Protein AF-A6MLE0-F1 (afdb_monomer_lite)

Sequence (111 aa):
TKIQIMKLIINFTENPAMTRELVSCKVPSELISLFNKEWDREILLNILTLFENINDNIKSEGLASSRKEFSRSSLFFLFKESGVCVKKIKALANHNDLVVKVKVLKVLTKL

Secondary structure (DSSP, 8-state):
-HHHHHHHHHHHHTSHHHHHHHHHSBPPGGGGGG--TTS-HHHHHHHHHHHHHHHHHHHHSSTTTTGGGS-TTBHHIIIIISSHHHHHHHHGGG-S-HHHHHHHHHHHHT-

Structure (mmCIF, N/CA/C/O backbone):
data_AF-A6MLE0-F1
#
_entry.id   AF-A6MLE0-F1
#
loop_
_atom_site.group_PDB
_atom_site.id
_atom_site.type_symbol
_atom_site.label_atom_id
_atom_site.label_alt_id
_atom_site.label_comp_id
_atom_site.label_asym_id
_atom_site.label_entity_id
_atom_site.label_seq_id
_atom_site.pdbx_PDB_ins_code
_atom_site.Cartn_x
_atom_site.Cartn_y
_atom_site.Cartn_z
_atom_site.occupancy
_atom_site.B_iso_or_equiv
_atom_site.auth_seq_id
_atom_site.auth_comp_id
_atom_site.auth_asym_id
_atom_site.auth_atom_id
_atom_site.pdbx_PDB_model_num
ATOM 1 N N . THR A 1 1 ? -3.193 20.506 4.703 1.00 75.25 1 THR A N 1
ATOM 2 C CA . THR A 1 1 ? -2.109 20.306 3.713 1.00 75.25 1 THR A CA 1
ATOM 3 C C . THR A 1 1 ? -1.738 18.841 3.486 1.00 75.25 1 THR A C 1
ATOM 5 O O . THR A 1 1 ? -1.907 18.382 2.368 1.00 75.25 1 THR A O 1
ATOM 8 N N . LYS A 1 2 ? -1.309 18.052 4.493 1.00 74.31 2 LYS A N 1
ATOM 9 C CA . LYS A 1 2 ? -0.884 16.639 4.284 1.00 74.31 2 LYS A CA 1
ATOM 10 C C . LYS A 1 2 ? -1.950 15.731 3.646 1.00 74.31 2 LYS A C 1
ATOM 12 O O . LYS A 1 2 ? -1.656 15.042 2.678 1.00 74.31 2 LYS A O 1
ATOM 17 N N . ILE A 1 3 ? -3.193 15.785 4.130 1.00 79.12 3 ILE A N 1
ATOM 18 C CA . ILE A 1 3 ? -4.311 14.996 3.572 1.00 79.12 3 ILE A CA 1
ATOM 19 C C . ILE A 1 3 ? -4.580 15.358 2.104 1.00 79.12 3 ILE A C 1
ATOM 21 O O . ILE A 1 3 ? -4.823 14.479 1.285 1.00 79.12 3 ILE A O 1
ATOM 25 N N . GLN A 1 4 ? -4.501 16.643 1.749 1.00 81.50 4 GLN A N 1
ATOM 26 C CA . GLN A 1 4 ? -4.709 17.100 0.370 1.00 81.50 4 GLN A CA 1
ATOM 27 C C . GLN A 1 4 ? -3.602 16.599 -0.563 1.00 81.50 4 GLN A C 1
ATOM 29 O O . GLN A 1 4 ? -3.901 16.139 -1.659 1.00 81.50 4 GLN A O 1
ATOM 34 N N . ILE A 1 5 ? -2.346 16.614 -0.105 1.00 81.62 5 ILE A N 1
ATOM 35 C CA . ILE A 1 5 ? -1.220 16.039 -0.853 1.00 81.62 5 ILE A CA 1
ATOM 36 C C . ILE A 1 5 ? -1.446 14.541 -1.080 1.00 81.62 5 ILE A C 1
ATOM 38 O O . ILE A 1 5 ? -1.283 14.063 -2.195 1.00 81.62 5 ILE A O 1
ATOM 42 N N . MET A 1 6 ? -1.881 13.798 -0.059 1.00 83.56 6 MET A N 1
ATOM 43 C CA . MET A 1 6 ? -2.174 12.370 -0.213 1.00 83.56 6 MET A CA 1
ATOM 44 C C . MET A 1 6 ? -3.296 12.108 -1.215 1.00 83.56 6 MET A C 1
ATOM 46 O O . MET A 1 6 ? -3.156 11.219 -2.045 1.00 83.56 6 MET A O 1
ATOM 50 N N . LYS A 1 7 ? -4.380 12.891 -1.172 1.00 86.88 7 LYS A N 1
ATOM 51 C CA . LYS A 1 7 ? -5.476 12.787 -2.147 1.00 86.88 7 LYS A CA 1
ATOM 52 C C . LYS A 1 7 ? -4.985 13.053 -3.571 1.00 86.88 7 LYS A C 1
ATOM 54 O O . LYS A 1 7 ? -5.322 12.298 -4.472 1.00 86.88 7 LYS A O 1
ATOM 59 N N . LEU A 1 8 ? -4.130 14.057 -3.762 1.00 88.44 8 LEU A N 1
ATOM 60 C CA . LEU A 1 8 ? -3.518 14.328 -5.063 1.00 88.44 8 LEU A CA 1
ATOM 61 C C . LEU A 1 8 ? -2.654 13.154 -5.551 1.00 88.44 8 LEU A C 1
ATOM 63 O O . LEU A 1 8 ? -2.777 12.745 -6.701 1.00 88.44 8 LEU A O 1
ATOM 67 N N . ILE A 1 9 ? -1.821 12.580 -4.677 1.00 85.81 9 ILE A N 1
ATOM 68 C CA . ILE A 1 9 ? -0.994 11.412 -5.020 1.00 85.81 9 ILE A CA 1
ATOM 69 C C . ILE A 1 9 ? -1.879 10.207 -5.367 1.00 85.81 9 ILE A C 1
ATOM 71 O O . ILE A 1 9 ? -1.601 9.515 -6.340 1.00 85.81 9 ILE A O 1
ATOM 75 N N . ILE A 1 10 ? -2.959 9.967 -4.616 1.00 89.25 10 ILE A N 1
ATOM 76 C CA . ILE A 1 10 ? -3.919 8.894 -4.917 1.00 89.25 10 ILE A CA 1
ATOM 77 C C . ILE A 1 10 ? -4.508 9.084 -6.315 1.00 89.25 10 ILE A C 1
ATOM 79 O O . ILE A 1 10 ? -4.496 8.134 -7.093 1.00 89.25 10 ILE A O 1
ATOM 83 N N . ASN A 1 11 ? -4.916 10.302 -6.677 1.00 90.75 11 ASN A N 1
ATOM 84 C CA . ASN A 1 11 ? -5.425 10.588 -8.020 1.00 90.75 11 ASN A CA 1
ATOM 85 C C . ASN A 1 11 ? -4.376 10.297 -9.107 1.00 90.75 11 ASN A C 1
ATOM 87 O O . ASN A 1 11 ? -4.715 9.782 -10.168 1.00 90.75 11 ASN A O 1
ATOM 91 N N . PHE A 1 12 ? -3.089 10.565 -8.856 1.00 89.31 12 PHE A N 1
ATOM 92 C CA . PHE A 1 12 ? -2.031 10.182 -9.799 1.00 89.31 12 PHE A CA 1
ATOM 93 C C . PHE A 1 12 ? -1.928 8.667 -9.969 1.00 89.31 12 PHE A C 1
ATOM 95 O O . PHE A 1 12 ? -1.683 8.201 -11.077 1.00 89.31 12 PHE A O 1
ATOM 102 N N . THR A 1 13 ? -2.173 7.897 -8.907 1.00 89.81 13 THR A N 1
ATOM 103 C CA . THR A 1 13 ? -2.148 6.427 -8.981 1.00 89.81 13 THR A CA 1
ATOM 104 C C . THR A 1 13 ? -3.338 5.796 -9.704 1.00 89.81 13 THR A C 1
ATOM 106 O O . THR A 1 13 ? -3.327 4.597 -9.965 1.00 89.81 13 THR A O 1
ATOM 109 N N . GLU A 1 14 ? -4.366 6.573 -10.046 1.00 86.94 14 GLU A N 1
ATOM 110 C CA . GLU A 1 14 ? -5.464 6.111 -10.908 1.00 86.94 14 GLU A CA 1
ATOM 111 C C . GLU A 1 14 ? -5.077 6.131 -12.395 1.00 86.94 14 GLU A C 1
ATOM 113 O O . GLU A 1 14 ? -5.722 5.481 -13.214 1.00 86.94 14 GLU A O 1
ATOM 118 N N . ASN A 1 15 ? -4.004 6.846 -12.752 1.00 89.00 15 ASN A N 1
ATOM 119 C CA . ASN A 1 15 ? -3.442 6.854 -14.095 1.00 89.00 15 ASN A CA 1
ATOM 120 C C . ASN A 1 15 ? -2.193 5.952 -14.145 1.00 89.00 15 ASN A C 1
ATOM 122 O O . ASN A 1 15 ? -1.214 6.227 -13.441 1.00 89.00 15 ASN A O 1
ATOM 126 N N . PRO A 1 16 ? -2.171 4.912 -14.989 1.00 85.25 16 PRO A N 1
ATOM 127 C CA . PRO A 1 16 ? -1.049 3.976 -15.011 1.00 85.25 16 PRO A CA 1
ATOM 128 C C . PRO A 1 16 ? 0.298 4.595 -15.410 1.00 85.25 16 PRO A C 1
ATOM 130 O O . PRO A 1 16 ? 1.308 4.368 -14.740 1.00 85.25 16 PRO A O 1
ATOM 133 N N . ALA A 1 17 ? 0.312 5.487 -16.407 1.00 86.62 17 ALA A N 1
ATOM 134 C CA . ALA A 1 17 ? 1.530 6.178 -16.831 1.00 86.62 17 ALA A CA 1
ATOM 135 C C . ALA A 1 17 ? 2.113 7.050 -15.705 1.00 86.62 17 ALA A C 1
ATOM 137 O O . ALA A 1 17 ? 3.312 6.994 -15.429 1.00 86.62 17 ALA A O 1
ATOM 138 N N . MET A 1 18 ? 1.265 7.797 -14.988 1.00 90.94 18 MET A N 1
ATOM 139 C CA . MET A 1 18 ? 1.706 8.557 -13.811 1.00 90.94 18 MET A CA 1
ATOM 140 C C . MET A 1 18 ? 2.137 7.638 -12.665 1.00 90.94 18 MET A C 1
ATOM 142 O O . MET A 1 18 ? 3.074 7.963 -11.935 1.00 90.94 18 MET A O 1
ATOM 146 N N . THR A 1 19 ? 1.503 6.472 -12.519 1.00 90.75 19 THR A N 1
ATOM 147 C CA . THR A 1 19 ? 1.897 5.476 -11.519 1.00 90.75 19 THR A CA 1
ATOM 148 C C . THR A 1 19 ? 3.305 4.960 -11.784 1.00 90.75 19 THR A C 1
ATOM 150 O O . THR A 1 19 ? 4.088 4.872 -10.840 1.00 90.75 19 THR A O 1
ATOM 153 N N . ARG A 1 20 ? 3.663 4.673 -13.043 1.00 88.62 20 ARG A N 1
ATOM 154 C CA . ARG A 1 20 ? 5.015 4.232 -13.423 1.00 88.62 20 ARG A CA 1
ATOM 155 C C . ARG A 1 20 ? 6.086 5.262 -13.053 1.00 88.62 20 ARG A C 1
ATOM 157 O O . ARG A 1 20 ? 7.106 4.901 -12.459 1.00 88.62 20 ARG A O 1
ATOM 164 N N . GLU A 1 21 ? 5.839 6.538 -13.334 1.00 89.94 21 GLU A N 1
ATOM 165 C CA . GLU A 1 21 ? 6.744 7.628 -12.945 1.00 89.94 21 GLU A CA 1
ATOM 166 C C . GLU A 1 21 ? 6.844 7.762 -11.419 1.00 89.94 21 GLU A C 1
ATOM 168 O O . GLU A 1 21 ? 7.938 7.856 -10.854 1.00 89.94 21 GLU A O 1
ATOM 173 N N . LEU A 1 22 ? 5.707 7.673 -10.720 1.00 89.94 22 LEU A N 1
ATOM 174 C CA . LEU A 1 22 ? 5.667 7.734 -9.263 1.00 89.94 22 LEU A CA 1
ATOM 175 C C . LEU A 1 22 ? 6.473 6.592 -8.636 1.00 89.94 22 LEU A C 1
ATOM 177 O O . LEU A 1 22 ? 7.315 6.839 -7.778 1.00 89.94 22 LEU A O 1
ATOM 181 N N . VAL A 1 23 ? 6.270 5.342 -9.062 1.00 89.75 23 VAL A N 1
ATOM 182 C CA . VAL A 1 23 ? 6.979 4.200 -8.464 1.00 89.75 23 VAL A CA 1
ATOM 183 C C . VAL A 1 23 ? 8.479 4.193 -8.785 1.00 89.75 23 VAL A C 1
ATOM 185 O O . VAL A 1 23 ? 9.246 3.572 -8.050 1.00 89.75 23 VAL A O 1
ATOM 188 N N . SER A 1 24 ? 8.911 4.928 -9.814 1.00 90.50 24 SER A N 1
ATOM 189 C CA . SER A 1 24 ? 10.326 5.132 -10.160 1.00 90.50 24 SER A CA 1
ATOM 190 C C . SER A 1 24 ? 11.035 6.125 -9.237 1.00 90.50 24 SER A C 1
ATOM 192 O O . SER A 1 24 ? 12.260 6.075 -9.088 1.00 90.50 24 SER A O 1
ATOM 194 N N . CYS A 1 25 ? 10.280 7.008 -8.578 1.00 90.69 25 CYS A N 1
ATOM 195 C CA . CYS A 1 25 ? 10.824 8.024 -7.689 1.00 90.69 25 CYS A CA 1
ATOM 196 C C . CYS A 1 25 ? 11.491 7.418 -6.449 1.00 90.69 25 CYS A C 1
ATOM 198 O O . CYS A 1 25 ? 11.087 6.374 -5.928 1.00 90.69 25 CYS A O 1
ATOM 200 N N . LYS A 1 26 ? 12.507 8.120 -5.935 1.00 88.69 26 LYS A N 1
ATOM 201 C CA . LYS A 1 26 ? 13.180 7.766 -4.682 1.00 88.69 26 LYS A CA 1
ATOM 202 C C . LYS A 1 26 ? 12.200 7.872 -3.512 1.00 88.69 26 LYS A C 1
ATOM 204 O O . LYS A 1 26 ? 11.479 8.859 -3.400 1.00 88.69 26 LYS A O 1
ATOM 209 N N . VAL A 1 27 ? 12.221 6.880 -2.625 1.00 80.19 27 VAL A N 1
ATOM 210 C CA . VAL A 1 27 ? 11.409 6.836 -1.404 1.00 80.19 27 VAL A CA 1
ATOM 211 C C . VAL A 1 27 ? 11.712 8.065 -0.538 1.00 80.19 27 VAL A C 1
ATOM 213 O O . VAL A 1 27 ? 12.851 8.209 -0.080 1.00 80.19 27 VAL A O 1
ATOM 216 N N . PRO A 1 28 ? 10.716 8.925 -0.260 1.00 78.25 28 PRO A N 1
ATOM 217 C CA . PRO A 1 28 ? 10.838 9.944 0.774 1.00 78.25 28 PRO A CA 1
ATOM 218 C C . PRO A 1 28 ? 10.935 9.277 2.149 1.00 78.25 28 PRO A C 1
ATOM 220 O O . PRO A 1 28 ? 10.187 8.334 2.433 1.00 78.25 28 PRO A O 1
ATOM 223 N N . SER A 1 29 ? 11.819 9.766 3.020 1.00 70.94 29 SER A N 1
ATOM 224 C CA . SER A 1 29 ? 12.015 9.240 4.383 1.00 70.94 29 SER A CA 1
ATOM 225 C C . SER A 1 29 ? 10.711 9.176 5.180 1.00 70.94 29 SER A C 1
ATOM 227 O O . SER A 1 29 ? 10.475 8.246 5.952 1.00 70.94 29 SER A O 1
ATOM 229 N N . GLU A 1 30 ? 9.830 10.141 4.944 1.00 73.81 30 GLU A N 1
ATOM 230 C CA . GLU A 1 30 ? 8.568 10.335 5.643 1.00 73.81 30 GLU A CA 1
ATOM 231 C C . GLU A 1 30 ? 7.509 9.315 5.216 1.00 73.81 30 GLU A C 1
ATOM 233 O O . GLU A 1 30 ? 6.585 9.042 5.975 1.00 73.81 30 GLU A O 1
ATOM 238 N N . LEU A 1 31 ? 7.622 8.705 4.031 1.00 71.88 31 LEU A N 1
ATOM 239 C CA . LEU A 1 31 ? 6.589 7.793 3.538 1.00 71.88 31 LEU A CA 1
ATOM 240 C C . LEU A 1 31 ? 6.517 6.503 4.373 1.00 71.88 31 LEU A C 1
ATOM 242 O O . LEU A 1 31 ? 5.443 5.943 4.590 1.00 71.88 31 LEU A O 1
ATOM 246 N N . ILE A 1 32 ? 7.654 6.051 4.907 1.00 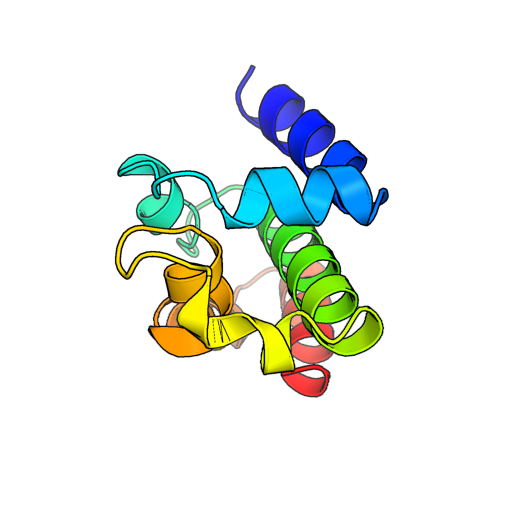65.94 32 ILE A N 1
ATOM 247 C CA . ILE A 1 32 ? 7.727 4.844 5.741 1.00 65.94 32 ILE A CA 1
ATOM 248 C C . ILE A 1 32 ? 7.047 5.067 7.103 1.00 65.94 32 ILE A C 1
ATOM 250 O O . ILE A 1 32 ? 6.501 4.119 7.685 1.00 65.94 32 ILE A O 1
ATOM 254 N N . SER A 1 33 ? 7.048 6.299 7.623 1.00 72.50 33 SER A N 1
ATOM 255 C CA . SER A 1 33 ? 6.436 6.635 8.916 1.00 72.50 33 SER A CA 1
ATOM 256 C C . SER A 1 33 ? 4.915 6.824 8.845 1.00 72.50 33 SER A C 1
ATOM 258 O O . SER A 1 33 ? 4.261 6.812 9.888 1.00 72.50 33 SER A O 1
ATOM 260 N N . LEU A 1 34 ? 4.339 6.901 7.637 1.00 68.88 34 LEU A N 1
ATOM 261 C CA . LEU A 1 34 ? 2.894 7.063 7.438 1.00 68.88 34 LEU A CA 1
ATOM 262 C C . LEU A 1 34 ? 2.078 5.855 7.910 1.00 68.88 34 LEU A C 1
ATOM 264 O O . LEU A 1 34 ? 0.975 6.009 8.421 1.00 68.88 34 LEU A O 1
ATOM 268 N N . PHE A 1 35 ? 2.613 4.642 7.793 1.00 65.75 35 PHE A N 1
ATOM 269 C CA . PHE A 1 35 ? 1.921 3.436 8.246 1.00 65.75 35 PHE A CA 1
ATOM 270 C C . PHE A 1 35 ? 2.102 3.229 9.766 1.00 65.75 35 PHE A C 1
ATOM 272 O O . PHE A 1 35 ? 2.840 2.336 10.199 1.00 65.75 35 PHE A O 1
ATOM 279 N N . ASN A 1 36 ? 1.465 4.066 10.585 1.00 73.19 36 ASN A N 1
ATOM 280 C CA . ASN A 1 36 ? 1.375 3.891 12.038 1.00 73.19 36 ASN A CA 1
ATOM 281 C C . ASN A 1 36 ? -0.110 3.847 12.458 1.00 73.19 36 ASN A C 1
ATOM 283 O O . ASN A 1 36 ? -0.938 4.590 11.949 1.00 73.19 36 ASN A O 1
ATOM 287 N N . LYS A 1 37 ? -0.451 2.933 13.369 1.00 73.44 37 LYS A N 1
ATOM 288 C CA . LYS A 1 37 ? -1.818 2.699 13.860 1.00 73.44 37 LYS A CA 1
ATOM 289 C C . LYS A 1 37 ? -2.425 3.879 14.633 1.00 73.44 37 LYS A C 1
ATOM 291 O O . LYS A 1 37 ? -3.623 3.873 14.858 1.00 73.44 37 LYS A O 1
ATOM 296 N N . GLU A 1 38 ? -1.607 4.828 15.079 1.00 79.75 38 GLU A N 1
ATOM 297 C CA . GLU A 1 38 ? -2.033 6.007 15.849 1.00 79.75 38 GLU A CA 1
ATOM 298 C C . GLU A 1 38 ? -2.486 7.172 14.961 1.00 79.75 38 GLU A C 1
ATOM 300 O O . GLU A 1 38 ? -2.939 8.194 15.468 1.00 79.75 38 GLU A O 1
ATOM 305 N N . TRP A 1 39 ? -2.344 7.047 13.640 1.00 81.56 39 TRP A N 1
ATOM 306 C CA . TRP A 1 39 ? -2.786 8.080 12.712 1.00 81.56 39 TRP A CA 1
ATOM 307 C C . TRP A 1 39 ? -4.310 8.129 12.605 1.00 81.56 39 TRP A C 1
ATOM 309 O O . TRP A 1 39 ? -4.998 7.118 12.755 1.00 81.56 39 TRP A O 1
ATOM 319 N N . ASP A 1 40 ? -4.823 9.309 12.255 1.00 87.44 40 ASP A N 1
ATOM 320 C CA . ASP A 1 40 ? -6.245 9.514 12.009 1.00 87.44 40 ASP A CA 1
ATOM 321 C C . ASP A 1 40 ? -6.807 8.517 10.993 1.00 87.44 40 ASP A C 1
ATOM 323 O O . ASP A 1 40 ? -6.179 8.184 9.980 1.00 87.44 40 ASP A O 1
ATOM 327 N N . ARG A 1 41 ? -8.058 8.110 11.223 1.00 91.00 41 ARG A N 1
ATOM 328 C CA . ARG A 1 41 ? -8.807 7.182 10.366 1.00 91.00 41 ARG A CA 1
ATOM 329 C C . ARG A 1 41 ? -8.714 7.541 8.880 1.00 91.00 41 ARG A C 1
ATOM 331 O O . ARG A 1 41 ? -8.445 6.670 8.059 1.00 91.00 41 ARG A O 1
ATOM 338 N N . GLU A 1 42 ? -8.928 8.810 8.523 1.00 90.25 42 GLU A N 1
ATOM 339 C CA . GLU A 1 42 ? -8.879 9.262 7.124 1.00 90.25 42 GLU A CA 1
ATOM 340 C C . GLU A 1 42 ? -7.484 9.073 6.512 1.00 90.25 42 GLU A C 1
ATOM 342 O O . GLU A 1 42 ? -7.356 8.666 5.357 1.00 90.25 42 GLU A O 1
ATOM 347 N N . ILE A 1 43 ? -6.430 9.307 7.293 1.00 88.00 43 ILE A N 1
ATOM 348 C CA . ILE A 1 43 ? -5.050 9.142 6.839 1.00 88.00 43 ILE A CA 1
ATOM 349 C C . ILE A 1 43 ? -4.764 7.663 6.578 1.00 88.00 43 ILE A C 1
ATOM 351 O O . ILE A 1 43 ? -4.266 7.323 5.506 1.00 88.00 43 ILE A O 1
ATOM 355 N N . LEU A 1 44 ? -5.154 6.776 7.497 1.00 89.88 44 LEU A N 1
ATOM 356 C CA . LEU A 1 44 ? -5.008 5.330 7.318 1.00 89.88 44 LEU A CA 1
ATOM 357 C C . LEU A 1 44 ? -5.733 4.823 6.068 1.00 89.88 44 LEU A C 1
ATOM 359 O O . LEU A 1 44 ? -5.157 4.070 5.283 1.00 89.88 44 LEU A O 1
ATOM 363 N N . LEU A 1 45 ? -6.974 5.261 5.846 1.00 92.25 45 LEU A N 1
ATOM 364 C CA . LEU A 1 45 ? -7.745 4.869 4.665 1.00 92.25 45 LEU A CA 1
ATOM 365 C C . LEU A 1 45 ? -7.105 5.367 3.364 1.00 92.25 45 LEU A C 1
ATOM 367 O O . LEU A 1 45 ? -7.041 4.610 2.395 1.00 92.25 45 LEU A O 1
ATOM 371 N N . ASN A 1 46 ? -6.575 6.591 3.351 1.00 90.56 46 ASN A N 1
ATOM 372 C CA . ASN A 1 46 ? -5.860 7.132 2.196 1.00 90.56 46 ASN A CA 1
ATOM 373 C C . ASN A 1 46 ? -4.576 6.341 1.898 1.00 90.56 46 ASN A C 1
ATOM 375 O O . ASN A 1 46 ? -4.321 6.005 0.744 1.00 90.56 46 ASN A O 1
ATOM 379 N N . ILE A 1 47 ? -3.797 5.971 2.920 1.00 88.12 47 ILE A N 1
ATOM 380 C CA . ILE A 1 47 ? -2.589 5.143 2.746 1.00 88.12 47 ILE A CA 1
ATOM 381 C C . ILE A 1 47 ? -2.943 3.768 2.175 1.00 88.12 47 ILE A C 1
ATOM 383 O O . ILE A 1 47 ? -2.274 3.282 1.263 1.00 88.12 47 ILE A O 1
ATOM 387 N N . LEU A 1 48 ? -3.991 3.132 2.704 1.00 91.69 48 LEU A N 1
ATOM 388 C CA . LEU A 1 48 ? -4.431 1.819 2.236 1.00 91.69 48 LEU A CA 1
ATOM 389 C C . LEU A 1 48 ? -4.921 1.870 0.784 1.00 91.69 48 LEU A C 1
ATOM 391 O O . LEU A 1 48 ? -4.629 0.956 0.020 1.00 91.69 48 LEU A O 1
ATOM 395 N N . THR A 1 49 ? -5.628 2.932 0.393 1.00 92.31 49 THR A N 1
ATOM 396 C CA . THR A 1 49 ? -6.045 3.151 -1.002 1.00 92.31 49 THR A CA 1
ATOM 397 C C . THR A 1 49 ? -4.851 3.395 -1.918 1.00 92.31 49 THR A C 1
ATOM 399 O O . THR A 1 49 ? -4.773 2.775 -2.972 1.00 92.31 49 THR A O 1
ATOM 402 N N . LEU A 1 50 ? -3.885 4.218 -1.499 1.00 89.19 50 LEU A N 1
ATOM 403 C CA . LEU A 1 50 ? -2.657 4.439 -2.263 1.00 89.19 50 LEU A CA 1
ATOM 404 C C . LEU A 1 50 ? -1.921 3.119 -2.529 1.00 89.19 50 LEU A C 1
ATOM 406 O O . LEU A 1 50 ? -1.502 2.843 -3.650 1.00 89.19 50 LEU A O 1
ATOM 410 N N . PHE A 1 51 ? -1.789 2.288 -1.494 1.00 89.31 51 PHE A N 1
ATOM 411 C CA . PHE A 1 51 ? -1.156 0.981 -1.615 1.00 89.31 51 PHE A CA 1
ATOM 412 C C . PHE A 1 51 ? -1.927 0.050 -2.565 1.00 89.31 51 PHE A C 1
ATOM 414 O O . PHE A 1 51 ? -1.313 -0.617 -3.397 1.00 89.31 51 PHE A O 1
ATOM 421 N N . GLU A 1 52 ? -3.259 0.007 -2.447 1.00 90.56 52 GLU A N 1
ATOM 422 C CA . GLU A 1 52 ? -4.131 -0.784 -3.324 1.00 90.56 52 GLU A CA 1
ATOM 423 C C . GLU A 1 52 ? -3.931 -0.393 -4.794 1.00 90.56 52 GLU A C 1
ATOM 425 O O . GLU A 1 52 ? -3.615 -1.258 -5.608 1.00 90.56 52 GLU A O 1
ATOM 430 N N . ASN A 1 53 ? -4.010 0.904 -5.109 1.00 90.62 53 ASN A N 1
ATOM 431 C CA . ASN A 1 53 ? -3.864 1.413 -6.473 1.00 90.62 53 ASN A CA 1
ATOM 432 C C . ASN A 1 53 ? -2.486 1.086 -7.063 1.00 90.62 53 ASN A C 1
ATOM 434 O O . ASN A 1 53 ? -2.392 0.610 -8.194 1.00 90.62 53 ASN A O 1
ATOM 438 N N . ILE A 1 54 ? -1.407 1.293 -6.302 1.00 88.38 54 ILE A N 1
ATOM 439 C CA . ILE A 1 54 ? -0.048 0.981 -6.769 1.00 88.38 54 ILE A CA 1
ATOM 440 C C . ILE A 1 54 ? 0.102 -0.518 -7.047 1.00 88.38 54 ILE A C 1
ATOM 442 O O . ILE A 1 54 ? 0.645 -0.899 -8.083 1.00 88.38 54 ILE A O 1
ATOM 446 N N . ASN A 1 55 ? -0.377 -1.381 -6.148 1.00 87.62 55 ASN A N 1
ATOM 447 C CA . ASN A 1 55 ? -0.267 -2.827 -6.331 1.00 87.62 55 ASN A CA 1
ATOM 448 C C . ASN A 1 55 ? -1.098 -3.324 -7.526 1.00 87.62 55 ASN A C 1
ATOM 450 O O . ASN A 1 55 ? -0.624 -4.190 -8.261 1.00 87.62 55 ASN A O 1
ATOM 454 N N . ASP A 1 56 ? -2.289 -2.763 -7.742 1.00 88.38 56 ASP A N 1
ATOM 455 C CA . ASP A 1 56 ? -3.137 -3.095 -8.889 1.00 88.38 56 ASP A CA 1
ATOM 456 C C . ASP A 1 56 ? -2.455 -2.682 -10.212 1.00 88.38 56 ASP A C 1
ATOM 458 O O . ASP A 1 56 ? -2.330 -3.508 -11.121 1.00 88.38 56 ASP A O 1
ATOM 462 N N . ASN A 1 57 ? -1.883 -1.473 -10.287 1.00 87.50 57 ASN A N 1
ATOM 463 C CA . ASN A 1 57 ? -1.109 -1.025 -11.453 1.00 87.50 57 ASN A CA 1
ATOM 464 C C . ASN A 1 57 ? 0.105 -1.928 -11.725 1.00 87.50 57 ASN A C 1
ATOM 466 O O . ASN A 1 57 ? 0.296 -2.378 -12.857 1.00 87.50 57 ASN A O 1
ATOM 470 N N . ILE A 1 58 ? 0.879 -2.275 -10.685 1.00 83.56 58 ILE A N 1
ATOM 471 C CA . ILE A 1 58 ? 2.051 -3.160 -10.811 1.00 83.56 58 ILE A CA 1
ATOM 472 C C . ILE A 1 58 ? 1.677 -4.526 -11.408 1.00 83.56 58 ILE A C 1
ATOM 474 O O . ILE A 1 58 ? 2.454 -5.093 -12.181 1.00 83.56 58 ILE A O 1
ATOM 478 N N . LYS A 1 59 ? 0.502 -5.061 -11.046 1.00 81.75 59 LYS A N 1
ATOM 479 C CA . LYS A 1 59 ? -0.007 -6.341 -11.561 1.00 81.75 59 LYS A CA 1
ATOM 480 C C . LYS A 1 59 ? -0.529 -6.229 -12.997 1.00 81.75 59 LYS A C 1
ATOM 482 O O . LYS A 1 59 ? -0.353 -7.175 -13.757 1.00 81.75 59 LYS A O 1
ATOM 487 N N . SER A 1 60 ? -1.150 -5.106 -13.360 1.00 77.94 60 SER A N 1
ATOM 488 C CA . SER A 1 60 ? -1.813 -4.929 -14.661 1.00 77.94 60 SER A CA 1
ATOM 489 C C . SER A 1 60 ? -0.873 -4.617 -15.834 1.00 77.94 60 SER A C 1
ATOM 491 O O . SER A 1 60 ? -1.101 -5.113 -16.932 1.00 77.94 60 SER A O 1
ATOM 493 N N . GLU A 1 61 ? 0.204 -3.853 -15.622 1.00 63.59 61 GLU A N 1
ATOM 494 C CA . GLU A 1 61 ? 1.014 -3.299 -16.725 1.00 63.59 61 GLU A CA 1
ATOM 495 C C . GLU A 1 61 ? 2.304 -4.074 -17.037 1.00 63.59 61 GLU A C 1
ATOM 497 O O . GLU A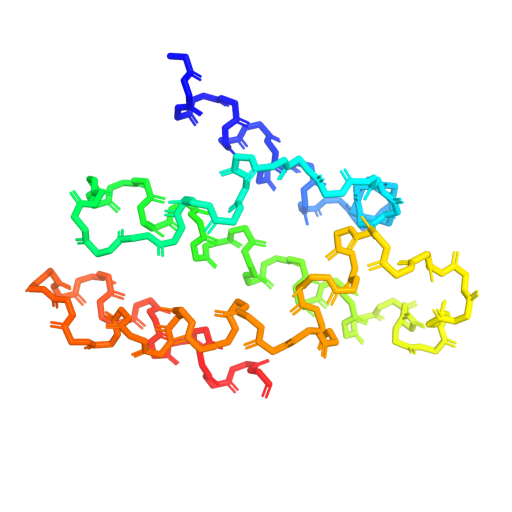 1 61 ? 3.197 -3.576 -17.717 1.00 63.59 61 GLU A O 1
ATOM 502 N N . GLY A 1 62 ? 2.485 -5.279 -16.491 1.00 64.06 62 GLY A N 1
ATOM 503 C CA . GLY A 1 62 ? 3.767 -5.979 -16.634 1.00 64.06 62 GLY A CA 1
ATOM 504 C C . GLY A 1 62 ? 4.940 -5.237 -15.972 1.00 64.06 62 GLY A C 1
ATOM 505 O O . GLY A 1 62 ? 6.087 -5.628 -16.165 1.00 64.06 62 GLY A O 1
ATOM 506 N N . LEU A 1 63 ? 4.681 -4.224 -15.129 1.00 68.69 63 LEU A N 1
ATOM 507 C CA . LEU A 1 63 ? 5.697 -3.559 -14.300 1.00 68.69 63 LEU A CA 1
ATOM 508 C C . LEU A 1 63 ? 6.446 -4.568 -13.419 1.00 68.69 63 LEU A C 1
ATOM 510 O O . LEU A 1 63 ? 7.632 -4.402 -13.144 1.00 68.69 63 LEU A O 1
ATOM 514 N N . ALA A 1 64 ? 5.772 -5.652 -13.020 1.00 63.94 64 ALA A N 1
ATOM 515 C CA . ALA A 1 64 ? 6.402 -6.796 -12.367 1.00 63.94 64 ALA A CA 1
ATOM 516 C C . ALA A 1 64 ? 7.557 -7.400 -13.201 1.00 63.94 64 ALA A C 1
ATOM 518 O O . ALA A 1 64 ? 8.581 -7.796 -12.643 1.00 63.94 64 ALA A O 1
ATOM 519 N N . SER A 1 65 ? 7.419 -7.422 -14.528 1.00 67.44 65 SER A N 1
ATOM 520 C CA . SER A 1 65 ? 8.424 -7.874 -15.501 1.00 67.44 65 SER A CA 1
ATOM 521 C C . SER A 1 65 ? 9.554 -6.850 -15.689 1.00 67.44 65 SER A C 1
ATOM 523 O O . SER A 1 65 ? 10.700 -7.233 -15.922 1.00 67.44 65 SER A O 1
ATOM 525 N N . SER A 1 66 ? 9.259 -5.561 -15.497 1.00 73.19 66 SER A N 1
ATOM 526 C CA . SER A 1 66 ? 10.206 -4.434 -15.551 1.00 73.19 66 SER A CA 1
ATOM 527 C C . SER A 1 66 ? 10.974 -4.197 -14.245 1.00 73.19 66 SER A C 1
ATOM 529 O O . SER A 1 66 ? 11.600 -3.154 -14.080 1.00 73.19 66 SER A O 1
ATOM 531 N N . ARG A 1 67 ? 11.014 -5.164 -13.312 1.00 75.38 67 ARG A N 1
ATOM 532 C CA . ARG A 1 67 ? 11.741 -5.054 -12.025 1.00 75.38 67 ARG A CA 1
ATOM 533 C C . ARG A 1 67 ? 13.156 -4.467 -12.167 1.00 75.38 67 ARG A C 1
ATOM 535 O O . ARG A 1 67 ? 13.593 -3.720 -11.296 1.00 75.38 67 ARG A O 1
ATOM 542 N N . LYS A 1 68 ? 13.883 -4.825 -13.233 1.00 81.62 68 LYS A N 1
ATOM 543 C CA . LYS A 1 68 ? 15.270 -4.382 -13.477 1.00 81.62 68 LYS A CA 1
ATOM 544 C C . LYS A 1 68 ? 15.398 -2.880 -13.771 1.00 81.62 68 LYS A C 1
ATOM 546 O O . LYS A 1 68 ? 16.502 -2.358 -13.671 1.00 81.62 68 LYS A O 1
ATOM 551 N N . GLU A 1 69 ? 14.303 -2.206 -14.114 1.00 86.31 69 GLU A N 1
ATOM 552 C CA . GLU A 1 69 ? 14.261 -0.769 -14.412 1.00 86.31 69 GLU A CA 1
ATOM 553 C C . GLU A 1 69 ? 14.198 0.089 -13.137 1.00 86.31 69 GLU A C 1
ATOM 555 O O . GLU A 1 69 ? 14.513 1.276 -13.174 1.00 86.31 69 GLU A O 1
ATOM 560 N N . PHE A 1 70 ? 13.841 -0.502 -11.990 1.00 89.44 70 PHE A N 1
ATOM 561 C CA . PHE A 1 70 ? 13.646 0.230 -10.739 1.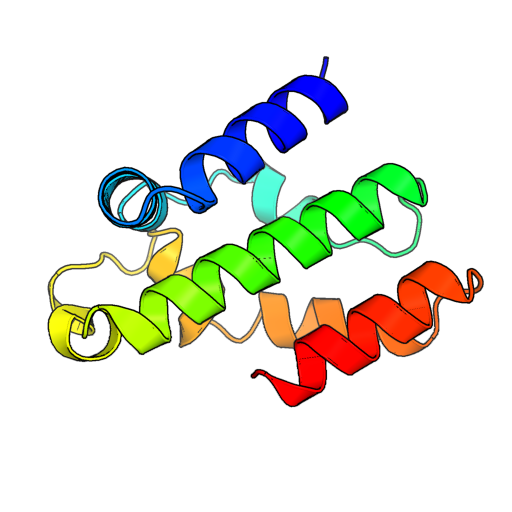00 89.44 70 PHE A CA 1
ATOM 562 C C . PHE A 1 70 ? 14.849 0.116 -9.799 1.00 89.44 70 PHE A C 1
ATOM 564 O O . PHE A 1 70 ? 15.374 -0.966 -9.527 1.00 89.44 70 PHE A O 1
ATOM 571 N N . SER A 1 71 ? 15.260 1.248 -9.225 1.00 91.12 71 SER A N 1
ATOM 572 C CA . SER A 1 71 ? 16.327 1.278 -8.221 1.00 91.12 71 SER A CA 1
ATOM 573 C C . SER A 1 71 ? 15.871 0.670 -6.884 1.00 91.12 71 SER A C 1
ATOM 575 O O . SER A 1 71 ? 14.687 0.678 -6.546 1.00 91.12 71 SER A O 1
ATOM 577 N N . ARG A 1 72 ? 16.806 0.194 -6.048 1.00 89.12 72 ARG A N 1
ATOM 578 C CA . ARG A 1 72 ? 16.484 -0.309 -4.691 1.00 89.12 72 ARG A CA 1
ATOM 579 C C . ARG A 1 72 ? 15.946 0.766 -3.744 1.00 89.12 72 ARG A C 1
ATOM 581 O O . ARG A 1 72 ? 15.335 0.440 -2.733 1.00 89.12 72 ARG A O 1
ATOM 588 N N . SER A 1 73 ? 16.194 2.036 -4.051 1.00 89.25 73 SER A N 1
ATOM 589 C CA . SER A 1 73 ? 15.678 3.177 -3.297 1.00 89.25 73 SER A CA 1
ATOM 590 C C . SER A 1 73 ? 14.351 3.698 -3.850 1.00 89.25 73 SER A C 1
ATOM 592 O O . SER A 1 73 ? 13.870 4.716 -3.358 1.00 89.25 73 SER A O 1
ATOM 594 N N . SER A 1 74 ? 13.771 3.039 -4.857 1.00 91.25 74 SER A N 1
ATOM 595 C CA . SER A 1 74 ? 12.517 3.444 -5.490 1.00 91.25 74 SER A CA 1
ATOM 596 C C . SER A 1 74 ? 11.284 3.070 -4.667 1.00 91.25 74 SER A C 1
ATOM 598 O O . SER A 1 74 ? 11.296 2.132 -3.858 1.00 91.25 74 SER A O 1
ATOM 600 N N . LEU A 1 75 ? 10.187 3.784 -4.912 1.00 89.06 75 LEU A N 1
ATOM 601 C CA . LEU A 1 75 ? 8.879 3.452 -4.359 1.00 89.06 75 LEU A CA 1
ATOM 602 C C . LEU A 1 75 ? 8.412 2.060 -4.799 1.00 89.06 75 LEU A C 1
ATOM 604 O O . LEU A 1 75 ? 7.853 1.335 -3.977 1.00 89.06 75 LEU A O 1
ATOM 608 N N . PHE A 1 76 ? 8.719 1.634 -6.028 1.00 90.19 76 PHE A N 1
ATOM 609 C CA . PHE A 1 76 ? 8.466 0.268 -6.489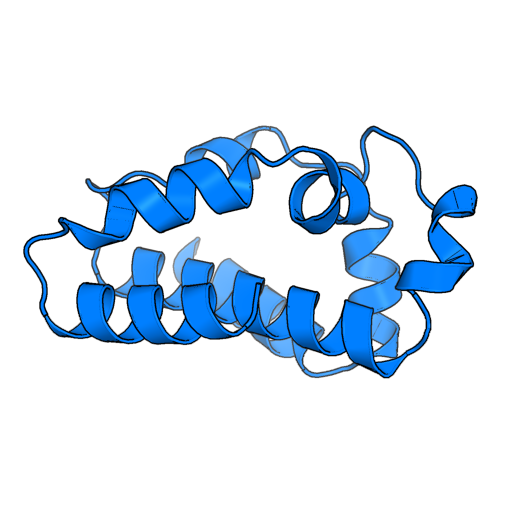 1.00 90.19 76 PHE A CA 1
ATOM 610 C C . PHE A 1 76 ? 9.064 -0.764 -5.525 1.00 90.19 76 PHE A C 1
ATOM 612 O O . PHE A 1 76 ? 8.366 -1.666 -5.056 1.00 90.19 76 PHE A O 1
ATOM 619 N N . PHE A 1 77 ? 10.342 -0.601 -5.163 1.00 88.44 77 PHE A N 1
ATOM 620 C CA . PHE A 1 77 ? 11.015 -1.525 -4.254 1.00 88.44 77 PHE A CA 1
ATOM 621 C C . PHE A 1 77 ? 10.379 -1.513 -2.858 1.00 88.44 77 PHE A C 1
ATOM 623 O O . PHE A 1 77 ? 10.162 -2.574 -2.271 1.00 88.44 77 PHE A O 1
ATOM 630 N N . LEU A 1 78 ? 10.019 -0.339 -2.329 1.00 87.50 78 LEU A N 1
ATOM 631 C CA . LEU A 1 78 ? 9.327 -0.236 -1.041 1.00 87.50 78 LEU A CA 1
ATOM 632 C C . LEU A 1 78 ? 7.981 -0.979 -1.058 1.00 87.50 78 LEU A C 1
ATOM 634 O O . LEU A 1 78 ? 7.731 -1.799 -0.171 1.00 87.50 78 LEU A O 1
ATOM 638 N N . PHE A 1 79 ? 7.141 -0.709 -2.058 1.00 86.19 79 PHE A N 1
ATOM 639 C CA . PHE A 1 79 ? 5.780 -1.236 -2.134 1.00 86.19 79 PHE A CA 1
ATOM 640 C C . PHE A 1 79 ? 5.729 -2.724 -2.481 1.00 86.19 79 PHE A C 1
ATOM 642 O O . PHE A 1 79 ? 4.879 -3.432 -1.936 1.00 86.19 79 PHE A O 1
ATOM 649 N N . LYS A 1 80 ? 6.634 -3.210 -3.343 1.00 85.62 80 LYS A N 1
ATOM 650 C CA . LYS A 1 80 ? 6.575 -4.580 -3.869 1.00 85.62 80 LYS A CA 1
ATOM 651 C C . LYS A 1 80 ? 7.599 -5.544 -3.276 1.00 85.62 80 LYS A C 1
ATOM 653 O O . LYS A 1 80 ? 7.250 -6.688 -3.006 1.00 85.62 80 LYS A O 1
ATOM 658 N N . GLU A 1 81 ? 8.836 -5.104 -3.061 1.00 85.12 81 GLU A N 1
ATOM 659 C CA . GLU A 1 81 ? 9.971 -6.011 -2.814 1.00 85.12 81 GLU A CA 1
ATOM 660 C C . GLU A 1 81 ? 10.441 -6.019 -1.354 1.00 85.12 81 GLU A C 1
ATOM 662 O O . GLU A 1 81 ? 10.833 -7.053 -0.823 1.00 85.12 81 GLU A O 1
ATOM 667 N N . SER A 1 82 ? 10.380 -4.879 -0.663 1.00 86.25 82 SER A N 1
ATOM 668 C CA . SER A 1 82 ? 10.951 -4.732 0.684 1.00 86.25 82 SER A CA 1
ATOM 669 C C . SER A 1 82 ? 10.212 -5.527 1.771 1.00 86.25 82 SER A C 1
ATOM 671 O O . SER A 1 82 ? 10.741 -5.753 2.860 1.00 86.25 82 SER A O 1
ATOM 673 N N . GLY A 1 83 ? 8.943 -5.877 1.527 1.00 87.25 83 GLY A N 1
ATOM 674 C CA . GLY A 1 83 ? 8.034 -6.457 2.520 1.00 87.25 83 GLY A CA 1
ATOM 675 C C . GLY A 1 83 ? 7.652 -5.516 3.676 1.00 87.25 83 GLY A C 1
ATOM 676 O O . GLY A 1 83 ? 6.837 -5.895 4.521 1.00 87.25 83 GLY A O 1
ATOM 677 N N . VAL A 1 84 ? 8.193 -4.291 3.730 1.00 87.44 84 VAL A N 1
ATOM 678 C CA . VAL A 1 84 ? 7.943 -3.319 4.808 1.00 87.44 84 VAL A CA 1
ATOM 679 C C . VAL A 1 84 ? 6.472 -2.917 4.830 1.00 87.44 84 VAL A C 1
ATOM 681 O O . VAL A 1 84 ? 5.825 -3.040 5.870 1.00 87.44 84 VAL A O 1
ATOM 684 N N . CYS A 1 85 ? 5.913 -2.509 3.687 1.00 86.81 85 CYS A N 1
ATOM 685 C CA . CYS A 1 85 ? 4.506 -2.119 3.592 1.00 86.81 85 CYS A CA 1
ATOM 686 C C . CYS A 1 85 ? 3.568 -3.263 3.991 1.00 86.81 85 CYS A C 1
ATOM 688 O O . CYS A 1 85 ? 2.656 -3.051 4.782 1.00 86.81 85 CYS A O 1
ATOM 690 N N . VAL A 1 86 ? 3.840 -4.492 3.539 1.00 89.06 86 VAL A N 1
ATOM 691 C CA . VAL A 1 86 ? 3.034 -5.673 3.892 1.00 89.06 86 VAL A CA 1
ATOM 692 C C . VAL A 1 86 ? 3.016 -5.906 5.402 1.00 89.06 86 VAL A C 1
ATOM 694 O O . VAL A 1 86 ? 1.946 -6.091 5.981 1.00 89.06 86 VAL A O 1
ATOM 697 N N . LYS A 1 87 ? 4.179 -5.861 6.066 1.00 89.75 87 LYS A N 1
ATOM 698 C CA . LYS A 1 87 ? 4.263 -6.006 7.530 1.00 89.75 87 LYS A CA 1
ATOM 699 C C . LYS A 1 87 ? 3.453 -4.926 8.245 1.00 89.75 87 LYS A C 1
ATOM 701 O O . LYS A 1 87 ? 2.727 -5.230 9.189 1.00 89.75 87 LYS A O 1
ATOM 706 N N . LYS A 1 88 ? 3.540 -3.679 7.778 1.00 88.62 88 LYS A N 1
ATOM 707 C CA . LYS A 1 88 ? 2.816 -2.563 8.391 1.00 88.62 88 LYS A CA 1
ATOM 708 C C . LYS A 1 88 ? 1.305 -2.622 8.154 1.00 88.62 88 LYS A C 1
ATOM 710 O O . LYS A 1 88 ? 0.550 -2.381 9.088 1.00 88.62 88 LYS A O 1
ATOM 715 N N . ILE A 1 89 ? 0.853 -3.021 6.965 1.00 90.56 89 ILE A N 1
ATOM 716 C CA . ILE A 1 89 ? -0.574 -3.235 6.669 1.00 90.56 89 ILE A CA 1
ATOM 717 C C . ILE A 1 89 ? -1.137 -4.365 7.537 1.00 90.56 89 ILE A C 1
ATOM 719 O O . ILE A 1 89 ? -2.201 -4.202 8.126 1.00 90.56 89 ILE A O 1
ATOM 723 N N . LYS A 1 90 ? -0.404 -5.476 7.703 1.00 91.44 90 LYS A N 1
ATOM 724 C CA . LYS A 1 90 ? -0.812 -6.563 8.611 1.00 91.44 90 LYS A CA 1
ATOM 725 C C . LYS A 1 90 ? -0.984 -6.082 10.054 1.00 91.44 90 LYS A C 1
ATOM 727 O O . LYS A 1 90 ? -1.940 -6.483 10.709 1.00 91.44 90 LYS A O 1
ATOM 732 N N . ALA A 1 91 ? -0.119 -5.189 10.537 1.00 89.94 91 ALA A N 1
ATOM 733 C CA . ALA A 1 91 ? -0.251 -4.617 11.878 1.00 89.94 91 ALA A CA 1
ATOM 734 C C . ALA A 1 91 ? -1.535 -3.779 12.057 1.00 89.94 91 ALA A C 1
ATOM 736 O O . ALA A 1 91 ? -2.069 -3.708 13.163 1.00 89.94 91 ALA A O 1
ATOM 737 N N . LEU A 1 92 ? -2.067 -3.192 10.977 1.00 90.50 92 LEU A N 1
ATOM 738 C CA . LEU A 1 92 ? -3.325 -2.436 10.995 1.00 90.50 92 LEU A CA 1
ATOM 739 C C . LEU A 1 92 ? -4.577 -3.329 11.052 1.00 90.50 92 LEU A C 1
ATOM 741 O O . LEU A 1 92 ? -5.662 -2.818 11.320 1.00 90.50 92 LEU A O 1
ATOM 745 N N . ALA A 1 93 ? -4.465 -4.650 10.870 1.00 89.69 93 ALA A N 1
ATOM 746 C CA . ALA A 1 93 ? -5.615 -5.559 10.967 1.00 89.69 93 ALA A CA 1
ATOM 747 C C . ALA A 1 93 ? -6.253 -5.572 12.374 1.00 89.69 93 ALA A C 1
ATOM 749 O O . ALA A 1 93 ? -7.437 -5.868 12.521 1.00 89.69 93 ALA A O 1
ATOM 750 N N . ASN A 1 94 ? -5.485 -5.183 13.399 1.00 87.19 94 ASN A N 1
ATOM 7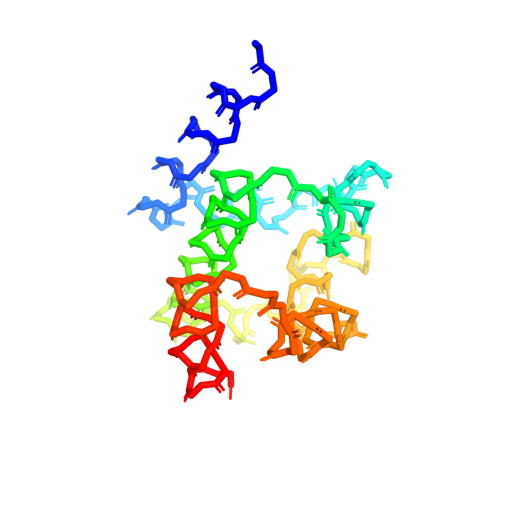51 C CA . ASN A 1 94 ? -5.933 -5.078 14.790 1.00 87.19 94 ASN A CA 1
ATOM 752 C C . ASN A 1 94 ? -6.383 -3.656 15.190 1.00 87.19 94 ASN A C 1
ATOM 754 O O . ASN A 1 94 ? -6.566 -3.389 16.373 1.00 87.19 94 ASN A O 1
ATOM 758 N N . HIS A 1 95 ? -6.542 -2.729 14.241 1.00 92.50 95 HIS A N 1
ATOM 759 C CA . HIS A 1 95 ? -6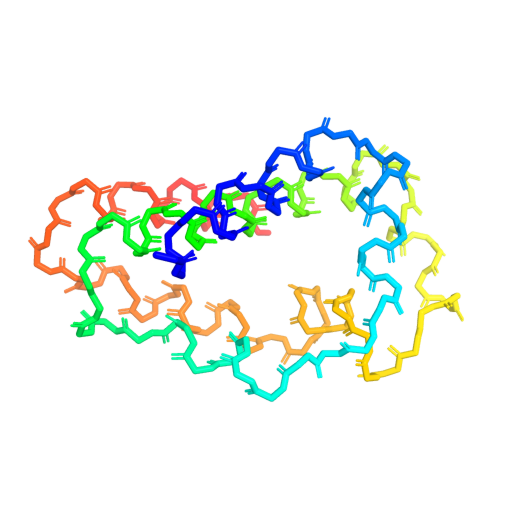.923 -1.337 14.515 1.00 92.50 95 HIS A CA 1
ATOM 760 C C . HIS A 1 95 ? -8.352 -1.213 15.075 1.00 92.50 95 HIS A C 1
ATOM 762 O O . HIS A 1 95 ? -9.225 -1.937 14.632 1.00 92.50 95 HIS A O 1
ATOM 768 N N . ASN A 1 96 ? -8.647 -0.283 15.989 1.00 90.81 96 ASN A N 1
ATOM 769 C CA . ASN A 1 96 ? -9.967 -0.215 16.651 1.00 90.81 96 ASN A CA 1
ATOM 770 C C . ASN A 1 96 ? -11.138 0.135 15.708 1.00 90.81 96 ASN A C 1
ATOM 772 O O . ASN A 1 96 ? -12.255 -0.331 15.911 1.00 90.81 96 ASN A O 1
ATOM 776 N N . ASP A 1 97 ? -10.885 0.927 14.664 1.00 94.38 97 ASP A N 1
ATOM 777 C CA . ASP A 1 97 ? -11.894 1.309 13.666 1.00 94.38 97 ASP A CA 1
ATOM 778 C C . ASP A 1 97 ? -12.233 0.159 12.699 1.00 94.38 97 ASP A C 1
ATOM 780 O O . ASP A 1 97 ? -11.360 -0.365 12.001 1.00 94.38 97 ASP A O 1
ATOM 784 N N . LEU A 1 98 ? -13.519 -0.198 12.620 1.00 94.88 98 LEU A N 1
ATOM 785 C CA . LEU A 1 98 ? -14.017 -1.292 11.781 1.00 94.88 98 LEU A CA 1
ATOM 786 C C . LEU A 1 98 ? -13.788 -1.050 10.281 1.00 94.88 98 LEU A C 1
ATOM 788 O O . LEU A 1 98 ? -13.469 -1.988 9.552 1.00 94.88 98 LEU A O 1
ATOM 792 N N . VAL A 1 99 ? -13.920 0.192 9.809 1.00 95.88 99 VAL A N 1
ATOM 793 C CA . VAL A 1 99 ? -13.755 0.522 8.384 1.00 95.88 99 VAL A CA 1
ATOM 794 C C . VAL A 1 99 ? -12.296 0.365 7.968 1.00 95.88 99 VAL A C 1
ATOM 796 O O . VAL A 1 99 ? -12.018 -0.191 6.904 1.00 95.88 99 VAL A O 1
ATOM 799 N N . VAL A 1 100 ? -11.360 0.764 8.834 1.00 94.44 100 VAL A N 1
ATOM 800 C CA . VAL A 1 100 ? -9.930 0.492 8.640 1.00 94.44 100 VAL A CA 1
ATOM 801 C C . VAL A 1 100 ? -9.677 -1.015 8.577 1.00 94.44 100 VAL A C 1
ATOM 803 O O . VAL A 1 100 ? -9.045 -1.463 7.622 1.00 94.44 100 VAL A O 1
ATOM 806 N N . LYS A 1 101 ? -10.214 -1.818 9.511 1.00 94.75 101 LYS A N 1
ATOM 807 C CA . LYS A 1 101 ? -10.043 -3.287 9.481 1.00 94.75 101 LYS A CA 1
ATOM 808 C C . LYS A 1 101 ? -10.532 -3.902 8.170 1.00 94.75 101 LYS A C 1
ATOM 810 O O . LYS A 1 101 ? -9.803 -4.667 7.544 1.00 94.75 101 LYS A O 1
ATOM 815 N N . VAL A 1 102 ? -11.745 -3.555 7.735 1.00 95.19 102 VAL A N 1
ATOM 816 C CA . VAL A 1 102 ? -12.333 -4.079 6.491 1.00 95.19 102 VAL A CA 1
ATOM 817 C C . VAL A 1 102 ? -11.466 -3.716 5.286 1.00 95.19 102 VAL A C 1
ATOM 819 O O . VAL A 1 102 ? -11.168 -4.576 4.455 1.00 95.19 102 VAL A O 1
ATOM 822 N N . LYS A 1 103 ? -10.996 -2.464 5.208 1.00 95.25 103 LYS A N 1
ATOM 823 C CA . LYS A 1 103 ? -10.102 -2.022 4.132 1.00 95.25 103 LYS A CA 1
ATOM 824 C C . LYS A 1 103 ? -8.764 -2.767 4.166 1.00 95.25 103 LYS A C 1
ATOM 826 O O . LYS A 1 103 ? -8.297 -3.186 3.112 1.00 95.25 103 LYS A O 1
ATOM 831 N N . VAL A 1 104 ? -8.173 -2.980 5.345 1.00 94.12 104 VAL A N 1
ATOM 832 C CA . VAL A 1 104 ? -6.941 -3.773 5.503 1.00 94.12 104 VAL A CA 1
ATOM 833 C C . VAL A 1 104 ? -7.142 -5.188 4.975 1.00 94.12 104 VAL A C 1
ATOM 835 O O . VAL A 1 104 ? -6.347 -5.637 4.156 1.00 94.12 104 VAL A O 1
ATOM 838 N N . LEU A 1 105 ? -8.209 -5.876 5.388 1.00 93.56 105 LEU A N 1
ATOM 839 C CA . LEU A 1 105 ? -8.498 -7.235 4.925 1.00 93.56 105 LEU A CA 1
ATOM 840 C C . LEU A 1 105 ? -8.638 -7.285 3.400 1.00 93.56 105 LEU A C 1
ATOM 842 O O . LEU A 1 105 ? -7.999 -8.119 2.762 1.00 93.56 105 LEU A O 1
ATOM 846 N N . LYS A 1 106 ? -9.374 -6.337 2.804 1.00 93.38 106 LYS A N 1
ATOM 847 C CA . LYS A 1 106 ? -9.484 -6.213 1.344 1.00 93.38 106 LYS A CA 1
ATOM 848 C C . LYS A 1 106 ? -8.109 -6.074 0.684 1.00 93.38 106 LYS A C 1
ATOM 850 O O . LYS A 1 106 ? -7.808 -6.805 -0.254 1.00 93.38 106 LYS A O 1
ATOM 855 N N . VAL A 1 107 ? -7.254 -5.181 1.182 1.00 91.50 107 VAL A N 1
ATOM 856 C CA . VAL A 1 107 ? -5.899 -4.994 0.640 1.00 91.50 107 VAL A CA 1
ATOM 857 C C . VAL A 1 107 ? -5.057 -6.264 0.787 1.00 91.50 107 VAL A C 1
ATOM 859 O O . VAL A 1 107 ? -4.370 -6.645 -0.154 1.00 91.50 107 VAL A O 1
ATOM 862 N N . LEU A 1 108 ? -5.140 -6.962 1.924 1.00 90.19 108 LEU A N 1
ATOM 863 C CA . LEU A 1 108 ? -4.386 -8.196 2.162 1.00 90.19 108 LEU A CA 1
ATOM 864 C C . LEU A 1 108 ? -4.780 -9.332 1.209 1.00 90.19 108 LEU A C 1
ATOM 866 O O . LEU A 1 108 ? -3.904 -10.087 0.805 1.00 90.19 108 LEU A O 1
ATOM 870 N N . THR A 1 109 ? -6.053 -9.436 0.807 1.00 88.88 109 THR A N 1
ATOM 871 C CA . THR A 1 109 ? -6.485 -10.436 -0.197 1.00 88.88 109 THR A CA 1
ATOM 872 C C . THR A 1 109 ? -5.884 -10.203 -1.583 1.00 88.88 109 THR A C 1
ATOM 874 O O . THR A 1 109 ? -5.827 -11.121 -2.396 1.00 88.88 109 THR A O 1
ATOM 877 N N . LYS A 1 110 ? -5.427 -8.976 -1.852 1.00 81.81 110 LYS A N 1
ATOM 878 C CA . LYS A 1 110 ? -4.842 -8.562 -3.127 1.00 81.81 110 LYS A CA 1
ATOM 879 C C . LYS A 1 110 ? -3.318 -8.608 -3.141 1.00 81.81 110 LYS A C 1
ATOM 881 O O . LYS A 1 110 ? -2.744 -8.248 -4.169 1.00 81.81 110 LYS A O 1
ATOM 886 N N . LEU A 1 111 ? -2.649 -8.975 -2.049 1.00 76.94 111 LEU A N 1
ATOM 887 C CA . LEU A 1 111 ? -1.184 -9.028 -1.995 1.00 76.94 111 LEU A CA 1
ATOM 888 C C . LEU A 1 111 ? -0.646 -10.229 -2.771 1.00 76.94 111 LEU A C 1
ATOM 890 O O . LEU A 1 111 ? -0.955 -11.368 -2.381 1.00 76.94 111 LEU A O 1
#

InterPro domains:
  IPR006911 Armadillo repeat-containing domain [PF04826] (1-80)
  IPR011989 Armadillo-like helical [G3DSA:1.25.10.10] (1-110)
  IPR016024 Armadillo-type fold [SSF48371] (2-110)
  IPR051303 Armadillo repeat-containing X-linked regulator [PTHR15712] (1-109)

Organism: Callithrix jacchus (NCBI:txid9483)

pLDDT: mean 85.45, std 7.87, range [63.59, 95.88]

Foldseek 3Di:
DVLVVLVVLLVLLVDLVSLVVQQQDFDDPCLLVQLDLPDDPSSLLSNLSSLQSSLVSCVPPCVVVVPVVHDCRGNNVVSPPPCSVVVSLVVQCPRPDPVSNVSSVVSNVSD

Radius of gyration: 13.36 Å; chains: 1; bounding box: 30×31×34 Å